Protein AF-A0A7C3Z6R9-F1 (afdb_monomer)

Secondary structure (DSSP, 8-state):
-EEEEEEEEEEEGGGTEEEE-SS-EEEEEEEETTTEEEEEEE--EEEE--------SEEEEEE--SHHHHHHHHHHHHHHTT------SS--SEEEEE-SEEEEEETTTTEEEEESS-EEEEEE-TTS-EEEEEES--EEEE---SS-EEEEEEEHHHHHHHHHHHHHHHHHT-

Structure (mmCIF, N/CA/C/O backbone):
data_AF-A0A7C3Z6R9-F1
#
_entry.id   AF-A0A7C3Z6R9-F1
#
loop_
_atom_site.group_PDB
_atom_site.id
_atom_site.type_symbol
_atom_site.label_atom_id
_atom_site.label_alt_id
_atom_site.label_comp_id
_atom_site.label_asym_id
_atom_site.label_entity_id
_atom_site.label_seq_id
_atom_site.pdbx_PDB_ins_code
_atom_site.Cartn_x
_atom_site.Cartn_y
_atom_site.Cartn_z
_atom_site.occupancy
_atom_site.B_iso_or_equiv
_atom_site.auth_seq_id
_atom_site.auth_comp_id
_atom_site.auth_asym_id
_atom_site.auth_atom_id
_atom_site.pdbx_PDB_model_num
ATOM 1 N N . MET A 1 1 ? 7.180 -10.462 -0.846 1.00 95.75 1 MET A N 1
ATOM 2 C CA . MET A 1 1 ? 8.315 -9.505 -0.914 1.00 95.75 1 MET A CA 1
ATOM 3 C C . MET A 1 1 ? 8.224 -8.525 0.250 1.00 95.75 1 MET A C 1
ATOM 5 O O . MET A 1 1 ? 7.129 -8.073 0.538 1.00 95.75 1 MET A O 1
ATOM 9 N N . HIS A 1 2 ? 9.340 -8.170 0.898 1.00 96.62 2 HIS A N 1
ATOM 10 C CA . HIS A 1 2 ? 9.357 -7.142 1.950 1.00 96.62 2 HIS A CA 1
ATOM 11 C C . HIS A 1 2 ? 10.125 -5.892 1.514 1.00 96.62 2 HIS A C 1
ATOM 13 O O . HIS A 1 2 ? 11.281 -5.987 1.086 1.00 96.62 2 HIS A O 1
ATOM 19 N N . LEU A 1 3 ? 9.478 -4.738 1.669 1.00 97.12 3 LEU A N 1
ATOM 20 C CA . LEU A 1 3 ? 10.046 -3.401 1.504 1.00 97.12 3 LEU A CA 1
ATOM 21 C C . LEU A 1 3 ? 9.990 -2.644 2.836 1.00 97.12 3 LEU A C 1
ATOM 23 O O . LEU A 1 3 ? 9.357 -3.094 3.790 1.00 97.12 3 LEU A O 1
ATOM 27 N N . THR A 1 4 ? 10.631 -1.481 2.901 1.00 97.12 4 THR A N 1
ATOM 28 C CA . THR A 1 4 ? 10.594 -0.626 4.092 1.00 97.12 4 THR A CA 1
ATOM 29 C C . THR A 1 4 ? 9.568 0.483 3.896 1.00 97.12 4 THR A C 1
ATOM 31 O O . THR A 1 4 ? 9.729 1.324 3.017 1.00 97.12 4 THR A O 1
ATOM 34 N N . CYS A 1 5 ? 8.532 0.519 4.728 1.00 97.56 5 CYS A N 1
ATOM 35 C CA . CYS A 1 5 ? 7.626 1.652 4.846 1.00 97.56 5 CYS A CA 1
ATOM 36 C C . CYS A 1 5 ? 8.209 2.653 5.843 1.00 97.56 5 CYS A C 1
ATOM 38 O O . CYS A 1 5 ? 8.260 2.389 7.042 1.00 97.56 5 CYS A O 1
ATOM 40 N N . THR A 1 6 ? 8.686 3.793 5.358 1.00 96.94 6 THR A N 1
ATOM 41 C CA . THR A 1 6 ? 9.264 4.841 6.210 1.00 96.94 6 THR A CA 1
ATOM 42 C C . THR A 1 6 ? 8.180 5.613 6.945 1.00 96.94 6 THR A C 1
ATOM 44 O O . THR A 1 6 ? 8.362 5.979 8.104 1.00 96.94 6 THR A O 1
ATOM 47 N N . ARG A 1 7 ? 7.028 5.800 6.298 1.00 95.94 7 ARG A N 1
ATOM 48 C CA . ARG A 1 7 ? 5.862 6.471 6.864 1.00 95.94 7 ARG A CA 1
ATOM 49 C C . ARG A 1 7 ? 4.595 5.732 6.473 1.00 95.94 7 ARG A C 1
ATOM 51 O O . ARG A 1 7 ? 4.334 5.550 5.296 1.00 95.94 7 ARG A O 1
ATOM 58 N N . ALA A 1 8 ? 3.776 5.389 7.443 1.00 95.88 8 ALA A N 1
ATOM 59 C CA . ALA A 1 8 ? 2.425 4.899 7.297 1.00 95.88 8 ALA A CA 1
ATOM 60 C C . ALA A 1 8 ? 1.533 5.781 8.161 1.00 95.88 8 ALA A C 1
ATOM 62 O O . ALA A 1 8 ? 1.838 6.043 9.322 1.00 95.88 8 ALA A O 1
ATOM 63 N N . GLN A 1 9 ? 0.443 6.271 7.590 1.00 95.00 9 GLN A N 1
ATOM 64 C CA . GLN A 1 9 ? -0.524 7.089 8.296 1.00 95.00 9 GLN A CA 1
ATOM 65 C C . GLN A 1 9 ? -1.914 6.789 7.759 1.00 95.00 9 GLN A C 1
ATOM 67 O O . GLN A 1 9 ? -2.115 6.803 6.547 1.00 95.00 9 GLN A O 1
ATOM 72 N N . ALA A 1 10 ? -2.875 6.584 8.651 1.00 93.62 10 ALA A N 1
ATOM 73 C CA . ALA A 1 10 ? -4.287 6.593 8.310 1.00 93.62 10 ALA A CA 1
ATOM 74 C C . ALA A 1 10 ? -5.054 7.492 9.282 1.00 93.62 10 ALA A C 1
ATOM 76 O O . ALA A 1 10 ? -4.780 7.484 10.478 1.00 93.62 10 ALA A O 1
ATOM 77 N N . ILE A 1 11 ? -5.980 8.300 8.778 1.00 92.25 11 ILE A N 1
ATOM 78 C CA . ILE A 1 11 ? -6.844 9.165 9.582 1.00 92.25 11 ILE A CA 1
ATOM 79 C C . ILE A 1 11 ? -8.286 8.795 9.259 1.00 92.25 11 ILE A C 1
ATOM 81 O O . ILE A 1 11 ? -8.704 8.861 8.104 1.00 92.25 11 ILE A O 1
ATOM 85 N N . PHE A 1 12 ? -9.048 8.451 10.295 1.00 90.69 12 PHE A N 1
ATOM 86 C CA . PHE A 1 12 ? -10.457 8.091 10.198 1.00 90.69 12 PHE A CA 1
ATOM 87 C C . PHE A 1 12 ? -11.281 9.021 11.098 1.00 90.69 12 PHE A C 1
ATOM 89 O O . PHE A 1 12 ? -11.548 8.676 12.251 1.00 90.69 12 PHE A O 1
ATOM 96 N N . PRO A 1 13 ? -11.686 10.210 10.602 1.00 87.81 13 PRO A N 1
ATOM 97 C CA . PRO A 1 13 ? -12.380 11.208 11.418 1.00 87.81 13 PRO A CA 1
ATOM 98 C C . PRO A 1 13 ? -13.707 10.705 11.992 1.00 87.81 13 PRO A C 1
ATOM 100 O O . PRO A 1 13 ? -14.020 11.001 13.139 1.00 87.81 13 PRO A O 1
ATOM 103 N N . SER A 1 14 ? -14.453 9.887 11.238 1.00 86.94 14 SER A N 1
ATOM 104 C CA . SER A 1 14 ? -15.720 9.296 11.698 1.00 86.94 14 SER A CA 1
ATOM 105 C C . SER A 1 14 ? -15.558 8.394 12.920 1.00 86.94 14 SER A C 1
ATOM 107 O O . SER A 1 14 ? -16.496 8.237 13.693 1.00 86.94 14 SER A O 1
ATOM 109 N N . GLU A 1 15 ? -14.371 7.814 13.094 1.00 88.81 15 GLU A N 1
ATOM 110 C CA . GLU A 1 15 ? -14.032 6.976 14.243 1.00 88.81 15 GLU A CA 1
ATOM 111 C C . GLU A 1 15 ? -13.253 7.751 15.315 1.00 88.81 15 GLU A C 1
ATOM 113 O O . GLU A 1 15 ? -12.983 7.205 16.380 1.00 88.81 15 GLU A O 1
ATOM 118 N N . GLY A 1 16 ? -12.872 9.005 15.042 1.00 89.94 16 GLY A N 1
ATOM 119 C CA . GLY A 1 16 ? -12.042 9.819 15.928 1.00 89.94 16 GLY A CA 1
ATOM 120 C C . GLY A 1 16 ? -10.653 9.225 16.168 1.00 89.94 16 GLY A C 1
ATOM 121 O O . GLY A 1 16 ? -10.137 9.311 17.282 1.00 89.94 16 GLY A O 1
ATOM 122 N N . LEU A 1 17 ? -10.058 8.574 15.159 1.00 91.25 17 LEU A N 1
ATOM 123 C CA . LEU A 1 17 ? -8.809 7.816 15.299 1.00 91.25 17 LEU A CA 1
ATOM 124 C C . LEU A 1 17 ? -7.793 8.144 14.203 1.00 91.25 17 LEU A C 1
ATOM 126 O O . LEU A 1 17 ? -8.134 8.434 13.052 1.00 91.25 17 LEU A O 1
ATOM 130 N N . LYS A 1 18 ? -6.520 8.016 14.567 1.00 92.25 18 LYS A N 1
ATOM 131 C CA . LYS A 1 18 ? -5.370 8.052 13.669 1.00 92.25 18 LYS A CA 1
ATOM 132 C C . LYS A 1 18 ? -4.500 6.825 13.918 1.00 92.25 18 LYS A C 1
ATOM 134 O O . LYS A 1 18 ? -4.202 6.490 15.060 1.00 92.25 18 LYS A O 1
ATOM 139 N N . LEU A 1 19 ? -4.051 6.202 12.837 1.00 93.56 19 LEU A N 1
ATOM 140 C CA . LEU A 1 19 ? -2.991 5.209 12.852 1.00 93.56 19 LEU A CA 1
ATOM 141 C C . LEU A 1 19 ? -1.723 5.802 12.266 1.00 93.56 19 LEU A C 1
ATOM 143 O O . LEU A 1 19 ? -1.785 6.552 11.288 1.00 93.56 19 LEU A O 1
ATOM 147 N N . TRP A 1 20 ? -0.576 5.464 12.841 1.00 94.44 20 TRP A N 1
ATOM 148 C CA . TRP A 1 20 ? 0.710 5.908 12.318 1.00 94.44 20 TRP A CA 1
ATOM 149 C C . TRP A 1 20 ? 1.875 5.041 12.803 1.00 94.44 20 TRP A C 1
ATOM 151 O O . TRP A 1 20 ? 1.706 4.173 13.655 1.00 94.44 20 TRP A O 1
ATOM 161 N N . ASN A 1 21 ? 3.067 5.270 12.256 1.00 94.50 21 ASN A N 1
ATOM 162 C CA . ASN A 1 21 ? 4.307 4.654 12.715 1.00 94.50 21 ASN A CA 1
ATOM 163 C C . ASN A 1 21 ? 5.326 5.715 13.155 1.00 94.50 21 ASN A C 1
ATOM 165 O O . ASN A 1 21 ? 5.541 6.709 12.466 1.00 94.50 21 ASN A O 1
ATOM 169 N N . GLU A 1 22 ? 6.001 5.474 14.276 1.00 89.50 22 GLU A N 1
ATOM 170 C CA . GLU A 1 22 ? 7.105 6.329 14.736 1.00 89.50 22 GLU A CA 1
ATOM 171 C C . GLU A 1 22 ? 8.429 5.980 14.045 1.00 89.50 22 GLU A C 1
ATOM 173 O O . GLU A 1 22 ? 9.258 6.844 13.770 1.00 89.50 22 GLU A O 1
ATOM 178 N N . LYS A 1 23 ? 8.622 4.694 13.740 1.00 94.12 23 LYS A N 1
ATOM 179 C CA . LYS A 1 23 ? 9.828 4.147 13.111 1.00 94.12 23 LYS A CA 1
ATOM 180 C C . LYS A 1 23 ? 9.462 3.407 11.829 1.00 94.12 23 LYS A C 1
ATOM 182 O O . LYS A 1 23 ? 8.328 2.934 11.727 1.00 94.12 23 LYS A O 1
ATOM 187 N N . PRO A 1 24 ? 10.391 3.264 10.866 1.00 96.00 24 PRO A N 1
ATOM 188 C CA . PRO A 1 24 ? 10.131 2.492 9.659 1.00 96.00 24 PRO A CA 1
ATOM 189 C C . PRO A 1 24 ? 9.630 1.076 9.973 1.00 96.00 24 PRO A C 1
ATOM 191 O O . PRO A 1 24 ? 10.170 0.400 10.848 1.00 96.00 24 PRO A O 1
ATOM 194 N N . LEU A 1 25 ? 8.601 0.642 9.250 1.00 96.50 25 LEU A N 1
ATOM 195 C CA . LEU A 1 25 ? 7.958 -0.662 9.393 1.00 96.50 25 LEU A CA 1
ATOM 196 C C . LEU A 1 25 ? 8.189 -1.517 8.143 1.00 96.50 25 LEU A C 1
ATOM 198 O O . LEU A 1 25 ? 8.323 -0.975 7.044 1.00 96.50 25 LEU A O 1
ATOM 202 N N . PRO A 1 26 ? 8.193 -2.853 8.259 1.00 96.50 26 PRO A N 1
ATOM 203 C CA . PRO A 1 26 ? 8.150 -3.709 7.085 1.00 96.50 26 PRO A CA 1
ATOM 204 C C . PRO A 1 26 ? 6.806 -3.546 6.358 1.00 96.50 26 PRO A C 1
ATOM 206 O O . PRO A 1 26 ? 5.738 -3.682 6.952 1.00 96.50 26 PRO A O 1
ATOM 209 N N . LEU A 1 27 ? 6.873 -3.295 5.053 1.00 97.38 27 LEU A N 1
ATOM 210 C CA . LEU A 1 27 ? 5.760 -3.416 4.119 1.00 97.38 27 LEU A CA 1
ATOM 211 C C . LEU A 1 27 ? 5.849 -4.783 3.451 1.00 97.38 27 LEU A C 1
ATOM 213 O O . LEU A 1 27 ? 6.789 -5.050 2.697 1.00 97.38 27 LEU A O 1
ATOM 217 N N . LEU A 1 28 ? 4.878 -5.647 3.716 1.00 97.12 28 LEU A N 1
ATOM 218 C CA . LEU A 1 28 ? 4.721 -6.897 2.988 1.00 97.12 28 LEU A CA 1
ATOM 219 C C . LEU A 1 28 ? 3.963 -6.623 1.687 1.00 97.12 28 LEU A C 1
ATOM 221 O O . LEU A 1 28 ? 2.888 -6.038 1.713 1.00 97.12 28 LEU A O 1
ATOM 225 N N . TRP A 1 29 ? 4.517 -7.078 0.569 1.00 96.50 29 TRP A N 1
ATOM 226 C CA . TRP A 1 29 ? 3.816 -7.235 -0.699 1.00 96.50 29 TRP A CA 1
ATOM 227 C C . TRP A 1 29 ? 3.680 -8.726 -0.991 1.00 96.50 29 TRP A C 1
ATOM 229 O O . TRP A 1 29 ? 4.694 -9.410 -1.158 1.00 96.50 29 TRP A O 1
ATOM 239 N N . ASP A 1 30 ? 2.456 -9.234 -1.026 1.00 95.75 30 ASP A N 1
ATOM 240 C CA . ASP A 1 30 ? 2.162 -10.659 -1.188 1.00 95.75 30 ASP A CA 1
ATOM 241 C C . ASP A 1 30 ? 1.067 -10.909 -2.237 1.00 95.75 30 ASP A C 1
ATOM 243 O O . ASP A 1 30 ? 0.481 -9.962 -2.768 1.00 95.75 30 ASP A O 1
ATOM 247 N N . CYS A 1 31 ? 0.803 -12.175 -2.552 1.00 93.75 31 CYS A N 1
ATOM 248 C CA . CYS A 1 31 ? -0.288 -12.619 -3.413 1.00 93.75 31 CYS A CA 1
ATOM 249 C C . CYS A 1 31 ? -1.141 -13.672 -2.694 1.00 93.75 31 CYS A C 1
ATOM 251 O O . CYS A 1 31 ? -0.669 -14.761 -2.372 1.00 93.75 31 CYS A O 1
ATOM 253 N N . HIS A 1 32 ? -2.416 -13.363 -2.468 1.00 84.19 32 HIS A N 1
ATOM 254 C CA . HIS A 1 32 ? -3.404 -14.280 -1.911 1.00 84.19 32 HIS A CA 1
ATOM 255 C C . HIS A 1 32 ? -4.226 -14.921 -3.038 1.00 84.19 32 HIS A C 1
ATOM 257 O O . HIS A 1 32 ? -4.735 -14.237 -3.926 1.00 84.19 32 HIS A O 1
ATOM 263 N N . HIS A 1 33 ? -4.404 -16.244 -2.977 1.00 69.62 33 HIS A N 1
ATOM 264 C CA . HIS A 1 33 ? -5.315 -17.004 -3.851 1.00 69.62 33 HIS A CA 1
ATOM 265 C C . HIS A 1 33 ? -5.107 -16.800 -5.367 1.00 69.62 33 HIS A C 1
ATOM 267 O O . HIS A 1 33 ? -6.037 -16.959 -6.151 1.00 69.62 33 HIS A O 1
ATOM 273 N N . GLY A 1 34 ? -3.883 -16.475 -5.787 1.00 71.19 34 GLY A N 1
ATOM 274 C CA . GLY A 1 34 ? -3.472 -16.426 -7.190 1.00 71.19 34 GLY A CA 1
ATOM 275 C C . GLY A 1 34 ? -3.634 -15.065 -7.861 1.00 71.19 34 GLY A C 1
ATOM 276 O O . GLY A 1 34 ? -2.720 -14.673 -8.577 1.00 71.19 34 GLY A O 1
ATOM 277 N N . ASP A 1 35 ? -4.720 -14.326 -7.614 1.00 87.69 35 ASP A N 1
ATOM 278 C CA . ASP A 1 35 ? -5.049 -13.119 -8.401 1.00 87.69 35 ASP A CA 1
ATOM 279 C C . ASP A 1 35 ? -5.241 -11.826 -7.599 1.00 87.69 35 ASP A C 1
ATOM 281 O O . ASP A 1 35 ? -5.342 -10.748 -8.196 1.00 87.69 35 ASP A O 1
ATOM 285 N N . ILE A 1 36 ? -5.239 -11.906 -6.266 1.00 94.62 36 ILE A N 1
ATOM 286 C CA . ILE A 1 36 ? -5.328 -10.735 -5.392 1.00 94.62 36 ILE A CA 1
ATOM 287 C C . ILE A 1 36 ? -3.973 -10.478 -4.752 1.00 94.62 36 ILE A C 1
ATOM 289 O O . ILE A 1 36 ? -3.442 -11.304 -4.015 1.00 94.62 36 ILE A O 1
ATOM 293 N N . PHE A 1 37 ? -3.427 -9.298 -5.003 1.00 97.25 37 PHE A N 1
ATOM 294 C CA . PHE A 1 37 ? -2.167 -8.851 -4.431 1.00 97.25 37 PHE A CA 1
ATOM 295 C C . PHE A 1 37 ? -2.422 -7.970 -3.223 1.00 97.25 37 PHE A C 1
ATOM 297 O O . PHE A 1 37 ? -3.374 -7.192 -3.200 1.00 97.25 37 PHE A O 1
ATOM 304 N N . VAL A 1 38 ? -1.571 -8.098 -2.215 1.00 96.44 38 VAL A N 1
ATOM 305 C CA . VAL A 1 38 ? -1.770 -7.479 -0.908 1.00 96.44 38 VAL A CA 1
ATOM 306 C C . VAL A 1 38 ? -0.555 -6.639 -0.562 1.00 96.44 38 VAL A C 1
ATOM 308 O O . VAL A 1 38 ? 0.556 -7.159 -0.553 1.00 96.44 38 VAL A O 1
ATOM 311 N N . LEU A 1 39 ? -0.762 -5.363 -0.241 1.00 97.56 39 LEU A N 1
ATOM 312 C CA . LEU A 1 39 ? 0.215 -4.553 0.481 1.00 97.56 39 LEU A CA 1
ATOM 313 C C . LEU A 1 39 ? -0.232 -4.434 1.931 1.00 97.56 39 LEU A C 1
ATOM 315 O O . LEU A 1 39 ? -1.348 -3.993 2.191 1.00 97.56 39 LEU A O 1
ATOM 319 N N . MET A 1 40 ? 0.630 -4.811 2.866 1.00 97.06 40 MET A N 1
ATOM 320 C CA . MET A 1 40 ? 0.295 -4.874 4.282 1.00 97.06 40 MET A CA 1
ATOM 321 C C . MET A 1 40 ? 1.382 -4.232 5.139 1.00 9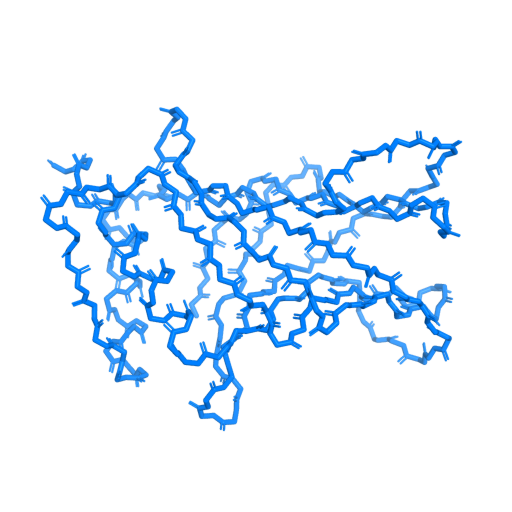7.06 40 MET A C 1
ATOM 323 O O . MET A 1 40 ? 2.562 -4.562 5.015 1.00 97.06 40 MET A O 1
ATOM 327 N N . VAL A 1 41 ? 0.964 -3.351 6.047 1.00 96.38 41 VAL A N 1
ATOM 328 C CA . VAL A 1 41 ? 1.800 -2.792 7.116 1.00 96.38 41 VAL A CA 1
ATOM 329 C C . VAL A 1 41 ? 1.190 -3.191 8.451 1.00 96.38 41 VAL A C 1
ATOM 331 O O . VAL A 1 41 ? 0.002 -2.976 8.676 1.00 96.38 41 VAL A O 1
ATOM 334 N N . LYS A 1 42 ? 2.005 -3.756 9.341 1.00 93.19 42 LYS A N 1
ATOM 335 C CA . LYS A 1 42 ? 1.610 -4.160 10.698 1.00 93.19 42 LYS A CA 1
ATOM 336 C C . LYS A 1 42 ? 2.341 -3.329 11.744 1.00 93.19 42 LYS A C 1
ATOM 338 O O . LYS A 1 42 ? 3.395 -2.772 11.453 1.00 93.19 42 LYS A O 1
ATOM 343 N N . GLY A 1 43 ? 1.823 -3.309 12.972 1.00 89.44 43 GLY A N 1
ATOM 344 C CA . GLY A 1 43 ? 2.492 -2.648 14.100 1.00 89.44 43 GLY A CA 1
ATOM 345 C C . GLY A 1 43 ? 2.312 -1.130 14.107 1.00 89.44 43 GLY A C 1
ATOM 346 O O . GLY A 1 43 ? 3.196 -0.401 14.551 1.00 89.44 43 GLY A O 1
ATOM 347 N N . LEU A 1 44 ? 1.180 -0.655 13.584 1.00 93.00 44 LEU A N 1
ATOM 348 C CA . LEU A 1 44 ? 0.802 0.754 13.646 1.00 93.00 44 LEU A CA 1
ATOM 349 C C . LEU A 1 44 ? 0.366 1.120 15.069 1.00 93.00 44 LEU A C 1
ATOM 351 O O . LEU A 1 44 ? -0.399 0.390 15.699 1.00 93.00 44 LEU A O 1
ATOM 355 N N . ALA A 1 45 ? 0.822 2.276 15.544 1.00 92.81 45 ALA A N 1
ATOM 356 C CA . ALA A 1 45 ? 0.308 2.903 16.750 1.00 92.81 45 ALA A CA 1
ATOM 357 C C . ALA A 1 45 ? -1.072 3.506 16.469 1.00 92.81 45 ALA A C 1
ATOM 359 O O . ALA A 1 45 ? -1.317 4.027 15.377 1.00 92.81 45 ALA A O 1
ATOM 360 N N . VAL A 1 46 ? -1.958 3.447 17.461 1.00 92.69 46 VAL A N 1
ATOM 361 C CA . VAL A 1 46 ? -3.325 3.971 17.388 1.00 92.69 46 VAL A CA 1
ATOM 362 C C . VAL A 1 46 ? -3.454 5.117 18.380 1.00 92.69 46 VAL A C 1
ATOM 364 O O . VAL A 1 46 ? -3.139 4.957 19.556 1.00 92.69 46 VAL A O 1
ATOM 367 N N . GLU A 1 47 ? -3.938 6.263 17.916 1.00 91.75 47 GLU A N 1
ATOM 368 C CA . GLU A 1 47 ? -4.139 7.453 18.740 1.00 91.75 47 GLU A CA 1
ATOM 369 C C . GLU A 1 47 ? -5.524 8.065 18.510 1.00 91.75 47 GLU A C 1
ATOM 371 O O . GLU A 1 47 ? -6.031 8.039 17.381 1.00 91.75 47 GLU A O 1
ATOM 376 N N . PRO A 1 48 ? -6.130 8.673 19.545 1.00 90.44 48 PRO A N 1
ATOM 377 C CA . PRO A 1 48 ? -7.293 9.530 19.369 1.00 90.44 48 PRO A CA 1
ATOM 378 C C . PRO A 1 48 ? -6.984 10.695 18.423 1.00 90.44 48 PRO A C 1
ATOM 380 O O . PRO A 1 48 ? -5.941 11.343 18.520 1.00 90.44 48 PRO A O 1
ATOM 383 N N . PHE A 1 49 ? -7.922 11.000 17.534 1.00 85.56 49 PHE A N 1
ATOM 384 C CA . PHE A 1 49 ? -7.832 12.109 16.595 1.00 85.56 49 PHE A CA 1
ATOM 385 C C . PHE A 1 49 ? -9.114 12.949 16.651 1.00 85.56 49 PHE A C 1
ATOM 387 O O . PHE A 1 49 ? -10.120 12.567 16.058 1.00 85.56 49 PHE A O 1
ATOM 394 N N . PRO A 1 50 ? -9.098 14.100 17.347 1.00 68.69 50 PRO A N 1
ATOM 395 C CA . PRO A 1 50 ? -10.293 14.921 17.554 1.00 68.69 50 PRO A CA 1
ATOM 396 C C . PRO A 1 50 ? -10.604 15.880 16.386 1.00 68.69 50 PRO A C 1
ATOM 398 O O . PRO A 1 50 ? -11.427 16.776 16.541 1.00 68.69 50 PRO A O 1
ATOM 401 N N . GLY A 1 51 ? -9.918 15.761 15.243 1.00 67.62 51 GLY A N 1
ATOM 402 C CA . GLY A 1 51 ? -10.000 16.733 14.150 1.00 67.62 51 GLY A CA 1
ATOM 403 C C . GLY A 1 51 ? -10.954 16.343 13.018 1.00 67.62 51 GLY A C 1
ATOM 404 O O . GLY A 1 51 ? -10.958 15.205 12.554 1.00 67.62 51 GLY A O 1
ATOM 405 N N . GLU A 1 52 ? -11.670 17.329 12.479 1.00 64.38 52 GLU A N 1
ATOM 406 C CA . GLU A 1 52 ? -12.348 17.249 11.179 1.00 64.38 52 GLU A CA 1
ATOM 407 C C . GLU A 1 52 ? -11.375 17.667 10.070 1.00 64.38 52 GLU A C 1
ATOM 409 O O . GLU A 1 52 ? -11.437 18.771 9.534 1.00 64.38 52 GLU A O 1
ATOM 414 N N . VAL A 1 53 ? -10.398 16.819 9.748 1.00 61.38 53 VAL A N 1
ATOM 415 C CA . VAL A 1 53 ? -9.511 17.106 8.611 1.00 61.38 53 VAL A CA 1
ATOM 416 C C . VAL A 1 53 ? -10.041 16.386 7.379 1.00 61.38 53 VAL A C 1
ATOM 418 O O . VAL A 1 53 ? -10.219 15.169 7.401 1.00 61.38 53 VAL A O 1
ATOM 421 N N . ALA A 1 54 ? -10.202 17.124 6.277 1.00 58.06 54 ALA A N 1
ATOM 422 C CA . ALA A 1 54 ? -10.379 16.593 4.922 1.00 58.06 54 ALA A CA 1
ATOM 423 C C . ALA A 1 54 ? -9.075 15.944 4.401 1.00 58.06 54 ALA A C 1
ATOM 425 O O . ALA A 1 54 ? -8.593 16.245 3.310 1.00 58.06 54 ALA A O 1
ATOM 426 N N . ALA A 1 55 ? -8.430 15.124 5.231 1.00 59.06 55 ALA A N 1
ATOM 427 C CA . ALA A 1 55 ? -7.179 14.475 4.894 1.00 59.06 55 ALA A CA 1
ATOM 428 C C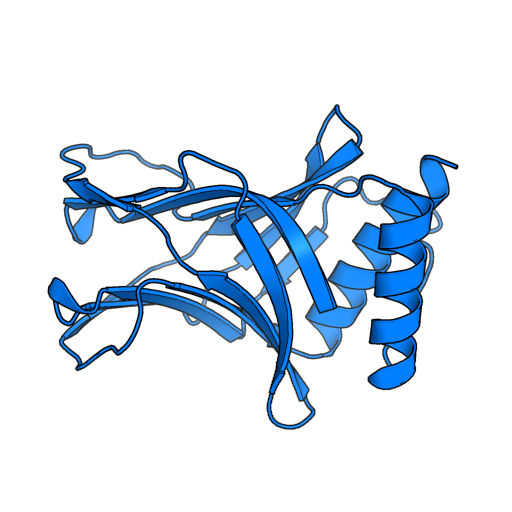 . ALA A 1 55 ? -7.446 13.331 3.916 1.00 59.06 55 ALA A C 1
ATOM 430 O O . ALA A 1 55 ? -8.475 12.658 3.987 1.00 59.06 55 ALA A O 1
ATOM 431 N N . VAL A 1 56 ? -6.474 13.072 3.040 1.00 65.88 56 VAL A N 1
ATOM 432 C CA . VAL A 1 56 ? -6.394 11.780 2.359 1.00 65.88 56 VAL A CA 1
ATOM 433 C C . VAL A 1 56 ? -6.334 10.716 3.460 1.00 65.88 56 VAL A C 1
ATOM 435 O O . VAL A 1 56 ? -5.400 10.753 4.266 1.00 65.88 56 VAL A O 1
ATOM 438 N N . PRO A 1 57 ? -7.320 9.808 3.540 1.00 77.06 57 PRO A N 1
ATOM 439 C CA . PRO A 1 57 ? -7.515 8.972 4.718 1.00 77.06 57 PRO A CA 1
ATOM 440 C C . PRO A 1 57 ? -6.358 8.008 4.957 1.00 77.06 57 PRO A C 1
ATOM 442 O O . PRO A 1 57 ? -6.202 7.551 6.081 1.00 77.06 57 PRO A O 1
ATOM 445 N N . LEU A 1 58 ? -5.525 7.714 3.953 1.00 94.19 58 LEU A N 1
ATOM 446 C CA . LEU A 1 58 ? -4.383 6.822 4.112 1.00 94.19 58 LEU A CA 1
ATOM 447 C C . LEU A 1 58 ? -3.207 7.240 3.222 1.00 94.19 58 LEU A C 1
ATOM 449 O O . LEU A 1 58 ? -3.368 7.509 2.033 1.00 94.19 58 LEU A O 1
ATOM 453 N N . THR A 1 59 ? -2.007 7.299 3.800 1.00 95.62 59 THR A N 1
ATOM 454 C CA . THR A 1 59 ? -0.745 7.552 3.094 1.00 95.62 59 THR A CA 1
ATOM 455 C C . THR A 1 59 ? 0.343 6.591 3.562 1.00 95.62 59 THR A C 1
ATOM 457 O O . THR A 1 59 ? 0.566 6.451 4.763 1.00 95.62 59 THR A O 1
ATOM 460 N N . LEU A 1 60 ? 1.050 5.975 2.614 1.00 97.50 60 LEU A N 1
ATOM 4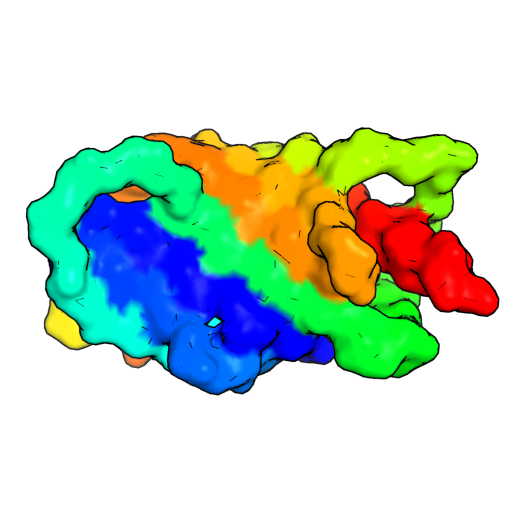61 C CA . LEU A 1 60 ? 2.270 5.204 2.838 1.00 97.50 60 LEU A CA 1
ATOM 462 C C . LEU A 1 60 ? 3.424 5.831 2.044 1.00 97.50 60 LEU A C 1
ATOM 464 O O . LEU A 1 60 ? 3.249 6.223 0.894 1.00 97.50 60 LEU A O 1
ATOM 468 N N . GLU A 1 61 ? 4.613 5.883 2.622 1.00 97.38 61 GLU A N 1
ATOM 469 C CA . GLU A 1 61 ? 5.869 6.158 1.931 1.00 97.38 61 GLU A CA 1
ATOM 470 C C . GLU A 1 61 ? 6.759 4.927 2.044 1.00 97.38 61 GLU A C 1
ATOM 472 O O . GLU A 1 61 ? 6.963 4.382 3.131 1.00 97.38 61 GLU A O 1
ATOM 477 N N . VAL A 1 62 ? 7.245 4.464 0.899 1.00 97.88 62 VAL A N 1
ATOM 478 C CA . VAL A 1 62 ? 7.989 3.219 0.748 1.00 97.88 62 VAL A CA 1
ATOM 479 C C . VAL A 1 62 ? 9.381 3.557 0.246 1.00 97.88 62 VAL A C 1
ATOM 481 O O . VAL A 1 62 ? 9.537 4.156 -0.821 1.00 97.88 62 VAL A O 1
ATOM 484 N N . SER A 1 63 ? 10.388 3.165 1.024 1.00 96.56 63 SER A N 1
ATOM 485 C CA . SER A 1 63 ? 11.785 3.279 0.628 1.00 96.56 63 SER A CA 1
ATOM 486 C C . SER A 1 63 ? 12.046 2.395 -0.579 1.00 96.56 63 SER A C 1
ATOM 488 O O . SER A 1 63 ? 11.752 1.197 -0.557 1.00 96.56 63 SER A O 1
ATOM 490 N N . LEU A 1 64 ? 12.658 2.986 -1.598 1.00 95.12 64 LEU A N 1
ATOM 491 C CA . LEU A 1 64 ? 13.181 2.261 -2.752 1.00 95.12 64 LEU A CA 1
ATOM 492 C C . LEU A 1 64 ? 14.704 2.063 -2.674 1.00 95.12 64 LEU A C 1
ATOM 494 O O . LEU A 1 64 ? 15.311 1.592 -3.626 1.00 95.12 64 LEU A O 1
ATOM 498 N N . SER A 1 65 ? 15.314 2.374 -1.527 1.00 91.88 65 SER A N 1
ATOM 499 C CA . SER A 1 65 ? 16.743 2.198 -1.254 1.00 91.88 65 SER A CA 1
ATOM 500 C C . SER A 1 65 ? 17.018 0.971 -0.362 1.00 91.88 65 SER A C 1
ATOM 502 O O . SER A 1 65 ? 16.227 0.732 0.561 1.00 91.88 65 SER A O 1
ATOM 504 N N . PRO A 1 66 ? 18.133 0.234 -0.569 1.00 93.06 66 PRO A N 1
ATOM 505 C CA . PRO A 1 66 ? 19.109 0.389 -1.660 1.00 93.06 66 PRO A CA 1
ATOM 506 C C . PRO A 1 66 ? 18.537 -0.027 -3.024 1.00 93.06 66 PRO A C 1
ATOM 508 O O . PRO A 1 66 ? 17.899 -1.074 -3.134 1.00 93.06 66 PRO A O 1
ATOM 511 N N . TYR A 1 67 ? 18.785 0.772 -4.070 1.00 91.88 67 TYR A N 1
ATOM 512 C CA . TYR A 1 67 ? 18.097 0.630 -5.363 1.00 91.88 67 TYR A CA 1
ATOM 513 C C . TYR A 1 67 ? 18.272 -0.748 -6.012 1.00 91.88 67 TYR A C 1
ATOM 515 O O . TYR A 1 67 ? 17.284 -1.351 -6.423 1.00 91.88 67 TYR A O 1
ATOM 523 N N . ASP A 1 68 ? 19.499 -1.280 -6.065 1.00 92.94 68 ASP A N 1
ATOM 524 C CA . ASP A 1 68 ? 19.772 -2.584 -6.689 1.00 92.94 68 ASP A CA 1
ATOM 525 C C . ASP A 1 68 ? 19.098 -3.749 -5.941 1.00 92.94 68 ASP A C 1
ATOM 527 O O . ASP A 1 68 ? 18.617 -4.705 -6.557 1.00 92.94 68 ASP A O 1
ATOM 531 N N . GLU A 1 69 ? 19.014 -3.663 -4.610 1.00 95.50 69 GLU A N 1
ATOM 532 C CA . GLU A 1 69 ? 18.357 -4.684 -3.791 1.00 95.50 69 GLU A CA 1
ATOM 533 C C . GLU A 1 69 ? 16.842 -4.668 -4.020 1.00 95.50 69 GLU A C 1
ATOM 535 O O . GLU A 1 69 ? 16.230 -5.713 -4.255 1.00 95.50 69 GLU A O 1
ATOM 540 N N . VAL A 1 70 ? 16.228 -3.481 -3.987 1.00 96.12 70 VAL A N 1
ATOM 541 C CA . VAL A 1 70 ? 14.785 -3.332 -4.213 1.00 96.12 70 VAL A CA 1
ATOM 542 C C . VAL A 1 70 ? 14.413 -3.730 -5.640 1.00 96.12 70 VAL A C 1
ATOM 544 O O . VAL A 1 70 ? 13.406 -4.410 -5.840 1.00 96.12 70 VAL A O 1
ATOM 547 N N . LEU A 1 71 ? 15.243 -3.381 -6.623 1.00 95.81 71 LEU A N 1
ATOM 548 C CA . LEU A 1 71 ? 15.058 -3.784 -8.014 1.00 95.81 71 LEU A CA 1
ATOM 549 C C . LEU A 1 71 ? 15.043 -5.310 -8.155 1.00 95.81 71 LEU A C 1
ATOM 551 O O . LEU A 1 71 ? 14.090 -5.861 -8.704 1.00 95.81 71 LEU A O 1
ATOM 555 N N . THR A 1 72 ? 16.034 -5.990 -7.571 1.00 96.38 72 THR A N 1
ATOM 556 C CA . THR A 1 72 ? 16.122 -7.459 -7.576 1.00 96.38 72 THR A CA 1
ATOM 557 C C . THR A 1 72 ? 14.896 -8.094 -6.912 1.00 96.38 72 THR A C 1
ATOM 559 O O . THR A 1 72 ? 14.347 -9.079 -7.412 1.00 96.38 72 THR A O 1
ATOM 562 N N . LYS A 1 73 ? 14.423 -7.518 -5.797 1.00 97.56 73 LYS A N 1
ATOM 563 C CA . LYS A 1 73 ? 13.206 -7.968 -5.103 1.00 97.56 73 LYS A CA 1
ATOM 564 C C . LYS A 1 73 ? 11.962 -7.846 -5.988 1.00 97.56 73 LYS A C 1
ATOM 566 O O . LYS A 1 73 ? 11.184 -8.799 -6.048 1.00 97.56 73 LYS A O 1
ATOM 571 N N . ILE A 1 74 ? 11.789 -6.721 -6.687 1.00 97.19 74 ILE A N 1
ATOM 572 C CA . ILE A 1 74 ? 10.661 -6.491 -7.603 1.00 97.19 74 ILE A CA 1
ATOM 573 C C . ILE A 1 74 ? 10.703 -7.464 -8.782 1.00 97.19 74 ILE A C 1
ATOM 575 O O . ILE A 1 74 ? 9.688 -8.091 -9.080 1.00 97.19 74 ILE A O 1
ATOM 579 N N . GLU A 1 75 ? 11.861 -7.632 -9.423 1.00 97.31 75 GLU A N 1
ATOM 580 C CA . GLU A 1 75 ? 12.032 -8.556 -10.552 1.00 97.31 75 GLU A CA 1
ATOM 581 C C . GLU A 1 75 ? 11.739 -10.002 -10.142 1.00 97.31 75 GLU A C 1
ATOM 583 O O . GLU A 1 75 ? 10.973 -10.695 -10.811 1.00 97.31 75 GLU A O 1
ATOM 588 N N . THR A 1 76 ? 12.276 -10.433 -8.997 1.00 97.75 76 THR A N 1
ATOM 589 C CA . THR A 1 76 ? 12.051 -11.783 -8.459 1.00 97.75 76 THR A CA 1
ATOM 590 C C . THR A 1 76 ? 10.577 -12.014 -8.136 1.00 97.75 76 THR A C 1
ATOM 592 O O . THR A 1 76 ? 10.015 -13.043 -8.510 1.00 97.75 76 THR A O 1
ATOM 595 N N . PHE A 1 77 ? 9.931 -11.056 -7.466 1.00 97.31 77 PHE A N 1
ATOM 596 C CA . PHE A 1 77 ? 8.513 -11.149 -7.121 1.00 97.31 77 PHE A CA 1
ATOM 597 C C . PHE A 1 77 ? 7.633 -11.207 -8.374 1.00 97.31 77 PHE A C 1
ATOM 599 O O . PHE A 1 77 ? 6.753 -12.061 -8.482 1.00 97.31 77 PHE A O 1
ATOM 606 N N . ALA A 1 78 ? 7.894 -10.339 -9.351 1.00 96.88 78 ALA A N 1
ATOM 607 C CA . ALA A 1 78 ? 7.138 -10.309 -10.592 1.00 96.88 78 ALA A CA 1
ATOM 608 C C . ALA A 1 78 ? 7.313 -11.595 -11.409 1.00 96.88 78 ALA A C 1
ATOM 610 O O . ALA A 1 78 ? 6.320 -12.152 -11.874 1.00 96.88 78 ALA A O 1
ATOM 611 N N . ALA A 1 79 ? 8.540 -12.114 -11.522 1.00 96.94 79 ALA A N 1
ATOM 612 C CA . ALA A 1 79 ? 8.811 -13.382 -12.194 1.00 96.94 79 ALA A CA 1
ATOM 613 C C . ALA A 1 79 ? 8.094 -14.553 -11.506 1.00 96.94 79 ALA A C 1
ATOM 615 O O . ALA A 1 79 ? 7.420 -15.337 -12.173 1.00 96.94 79 ALA A O 1
ATOM 616 N N . HIS A 1 80 ? 8.166 -14.634 -10.172 1.00 96.00 80 HIS A N 1
ATOM 617 C CA . HIS A 1 80 ? 7.516 -15.693 -9.396 1.00 96.00 80 HIS A CA 1
ATOM 618 C C . HIS A 1 80 ? 5.992 -15.721 -9.594 1.00 96.00 80 HIS A C 1
ATOM 620 O O . HIS A 1 80 ? 5.398 -16.793 -9.686 1.00 96.00 80 HIS A O 1
ATOM 626 N N . HIS A 1 81 ? 5.361 -14.552 -9.724 1.00 95.56 81 HIS A N 1
ATOM 627 C CA . HIS A 1 81 ? 3.911 -14.429 -9.892 1.00 95.56 81 HIS A CA 1
ATOM 628 C C . HIS A 1 81 ? 3.454 -14.212 -11.343 1.00 95.56 81 HIS A C 1
ATOM 630 O O . HIS A 1 81 ? 2.275 -13.919 -11.573 1.00 95.56 81 HIS A O 1
ATOM 636 N N . SER A 1 82 ? 4.355 -14.369 -12.322 1.00 94.88 82 SER A N 1
ATOM 637 C CA . SER A 1 82 ? 4.083 -14.157 -13.753 1.00 94.88 82 SER A CA 1
ATOM 638 C C . SER A 1 82 ? 3.460 -12.784 -14.055 1.00 94.88 82 SER A C 1
ATOM 640 O O . SER A 1 82 ? 2.490 -12.667 -14.804 1.00 94.88 82 SER A O 1
ATOM 642 N N . LEU A 1 83 ? 3.993 -11.729 -13.435 1.00 95.44 83 LEU A N 1
ATOM 643 C CA . LEU A 1 83 ? 3.579 -10.347 -13.662 1.00 95.44 83 LEU A CA 1
ATOM 644 C C . LEU A 1 83 ? 4.498 -9.707 -14.710 1.00 95.44 83 LEU A C 1
ATOM 646 O O . LEU A 1 83 ? 5.697 -9.576 -14.456 1.00 95.44 83 LEU A O 1
ATOM 650 N N . PRO A 1 84 ? 3.978 -9.286 -15.875 1.00 95.50 84 PRO A N 1
ATOM 651 C CA . PRO A 1 84 ? 4.809 -8.684 -16.907 1.00 95.50 84 PRO A CA 1
ATOM 652 C C . PRO A 1 84 ? 5.243 -7.278 -16.478 1.00 95.50 84 PRO A C 1
ATOM 654 O O . PRO A 1 84 ? 4.449 -6.339 -16.499 1.00 95.50 84 PRO A O 1
ATOM 657 N N . LEU A 1 85 ? 6.509 -7.124 -16.086 1.00 96.12 85 LEU A N 1
ATOM 658 C CA . LEU A 1 85 ? 7.088 -5.808 -15.822 1.00 96.12 85 LEU A CA 1
ATOM 659 C C . LEU A 1 85 ? 7.342 -5.080 -17.138 1.00 96.12 85 LEU A C 1
ATOM 661 O O . LEU A 1 85 ? 7.934 -5.635 -18.061 1.00 96.12 85 LEU A O 1
ATOM 665 N N . SER A 1 86 ? 6.906 -3.828 -17.212 1.00 94.12 86 SER A N 1
ATOM 666 C CA . SER A 1 86 ? 7.145 -2.958 -18.363 1.00 94.12 86 SER A CA 1
ATOM 667 C C . SER A 1 86 ? 7.810 -1.661 -17.924 1.00 94.12 86 SER A C 1
ATOM 669 O O . SER A 1 86 ? 7.488 -1.113 -16.868 1.00 94.12 86 SER A O 1
ATOM 671 N N . LEU A 1 87 ? 8.725 -1.156 -18.750 1.00 92.62 87 LEU A N 1
ATOM 672 C CA . LEU A 1 87 ? 9.189 0.221 -18.624 1.00 92.62 87 LEU A CA 1
ATOM 673 C C . LEU A 1 87 ? 8.145 1.157 -19.217 1.00 92.62 87 LEU A C 1
ATOM 675 O O . LEU A 1 87 ? 7.594 0.888 -20.285 1.00 92.62 87 LEU A O 1
ATOM 679 N N . TRP A 1 88 ? 7.910 2.274 -18.541 1.00 87.19 88 TRP A N 1
ATOM 680 C CA . TRP A 1 88 ? 7.141 3.370 -19.112 1.00 87.19 88 TRP A CA 1
ATOM 681 C C . TRP A 1 88 ? 8.042 4.161 -20.071 1.00 87.19 88 TRP A C 1
ATOM 683 O O . TRP A 1 88 ? 9.053 4.694 -19.619 1.00 87.19 88 TRP A O 1
ATOM 693 N N . PRO A 1 89 ? 7.704 4.278 -21.373 1.00 84.12 89 PRO A N 1
ATOM 694 C CA . PRO A 1 89 ? 8.514 5.051 -22.325 1.00 84.12 89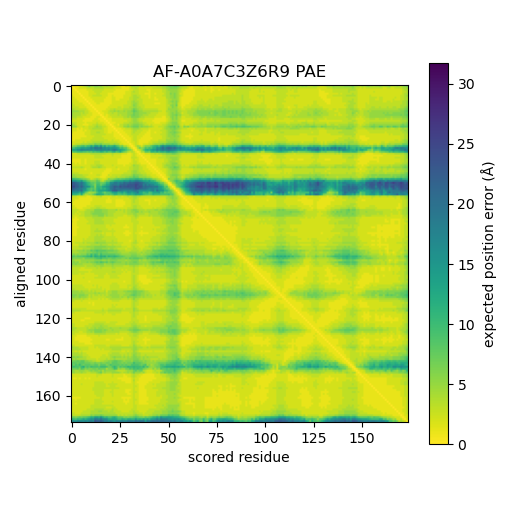 PRO A CA 1
ATOM 695 C C . PRO A 1 89 ? 8.661 6.522 -21.922 1.00 84.12 89 PRO A C 1
ATOM 697 O O . PRO A 1 89 ? 9.650 7.180 -22.226 1.00 84.12 89 PRO A O 1
ATOM 700 N N . THR A 1 90 ? 7.649 7.042 -21.234 1.00 87.19 90 THR A N 1
ATOM 701 C CA . THR A 1 90 ? 7.671 8.328 -20.547 1.00 87.19 90 THR A CA 1
ATOM 702 C C . THR A 1 90 ? 7.052 8.100 -19.182 1.00 87.19 90 THR A C 1
ATOM 704 O O . THR A 1 90 ? 5.914 7.629 -19.099 1.00 87.19 90 THR A O 1
ATOM 707 N N . PHE A 1 91 ? 7.801 8.387 -18.117 1.00 88.25 91 PHE A N 1
ATOM 708 C CA . PHE A 1 91 ? 7.318 8.159 -16.764 1.00 88.25 91 PHE A CA 1
ATOM 709 C C . PHE A 1 91 ? 6.078 9.019 -16.494 1.00 88.25 91 PHE A C 1
ATOM 711 O O . PHE A 1 91 ? 6.129 10.240 -16.660 1.00 88.25 91 PHE A O 1
ATOM 718 N N . PRO A 1 92 ? 4.948 8.421 -16.075 1.00 88.62 92 PRO A N 1
ATOM 719 C CA . PRO A 1 92 ? 3.676 9.139 -16.024 1.00 88.62 92 PRO A CA 1
ATOM 720 C C . PRO A 1 92 ? 3.588 10.145 -14.863 1.00 88.62 92 PRO A C 1
ATOM 722 O O . PRO A 1 92 ? 2.583 10.840 -14.727 1.00 88.62 92 PRO A O 1
ATOM 725 N N . GLY A 1 93 ? 4.604 10.221 -13.991 1.00 90.00 93 GLY A N 1
ATOM 726 C CA . GLY A 1 93 ? 4.652 11.082 -12.799 1.00 90.00 93 GLY A CA 1
ATOM 727 C C . GLY A 1 93 ? 3.722 10.624 -11.669 1.00 90.00 93 GLY A C 1
ATOM 728 O O . GLY A 1 93 ? 4.070 10.715 -10.490 1.00 90.00 93 GLY A O 1
ATOM 729 N N . GLN A 1 94 ? 2.564 10.070 -12.027 1.00 95.19 94 GLN A N 1
ATOM 730 C CA . GLN A 1 94 ? 1.607 9.440 -11.135 1.00 95.19 94 GLN A CA 1
ATOM 731 C C . GLN A 1 94 ? 0.936 8.232 -11.795 1.00 95.19 94 GLN A C 1
ATOM 733 O O . GLN A 1 94 ? 0.742 8.197 -13.007 1.00 95.19 94 GLN A O 1
ATOM 738 N N . LEU A 1 95 ? 0.519 7.277 -10.973 1.00 97.19 95 LEU A N 1
ATOM 739 C CA . LEU A 1 95 ? -0.346 6.164 -11.347 1.00 97.19 95 LEU A CA 1
ATOM 740 C C . LEU A 1 95 ? -1.587 6.200 -10.454 1.00 97.19 95 LEU A C 1
ATOM 742 O O . LEU A 1 95 ? -1.477 6.495 -9.264 1.00 97.19 95 LEU A O 1
ATOM 746 N N . GLN A 1 96 ? -2.758 5.908 -11.016 1.00 97.62 96 GLN A N 1
ATOM 747 C CA . GLN A 1 96 ? -3.997 5.775 -10.258 1.00 97.62 96 GLN A CA 1
ATOM 748 C C . GLN A 1 96 ? -4.680 4.465 -10.610 1.00 97.62 96 GLN A C 1
ATOM 750 O O . GLN A 1 96 ? -4.845 4.165 -11.789 1.00 97.62 96 GLN A O 1
ATOM 755 N N . ASP A 1 97 ? -5.088 3.722 -9.588 1.00 97.69 97 ASP A N 1
ATOM 756 C CA . ASP A 1 97 ? -5.728 2.424 -9.744 1.00 97.69 97 ASP A CA 1
ATOM 757 C C . ASP A 1 97 ? -6.808 2.203 -8.678 1.00 97.69 97 ASP A C 1
ATOM 759 O O . ASP A 1 97 ? -6.623 2.602 -7.523 1.00 97.69 97 ASP A O 1
ATOM 763 N N . PRO A 1 98 ? -7.937 1.562 -9.027 1.00 97.25 98 PRO A N 1
ATOM 764 C CA . PRO A 1 98 ? -8.905 1.131 -8.032 1.00 97.25 98 PRO A CA 1
ATOM 765 C C . PRO A 1 98 ? -8.304 0.030 -7.152 1.00 97.25 98 PRO A C 1
ATOM 767 O O . PRO A 1 98 ? -7.557 -0.834 -7.618 1.00 97.25 98 PRO A O 1
ATOM 770 N N . LEU A 1 99 ? -8.653 0.058 -5.870 1.00 97.50 99 LEU A N 1
ATOM 771 C CA . LEU A 1 99 ? -8.395 -1.038 -4.946 1.00 97.50 99 LEU A CA 1
ATOM 772 C C . LEU A 1 99 ? -9.600 -1.972 -4.915 1.00 97.50 99 LEU A C 1
ATOM 774 O O . LEU A 1 99 ? -10.741 -1.521 -4.953 1.00 97.50 99 LEU A O 1
ATOM 778 N N . VAL A 1 100 ? -9.334 -3.266 -4.757 1.00 96.81 100 VAL A N 1
ATOM 779 C CA . VAL A 1 100 ? -10.370 -4.249 -4.406 1.00 96.81 100 VAL A CA 1
ATOM 780 C C . VAL A 1 100 ? -10.869 -3.971 -2.990 1.00 96.81 100 VAL A C 1
ATOM 782 O O . VAL A 1 100 ? -12.060 -4.041 -2.707 1.00 96.81 100 VAL A O 1
ATOM 785 N N . LEU A 1 101 ? -9.942 -3.641 -2.088 1.00 96.88 101 LEU A N 1
ATOM 786 C CA . LEU A 1 101 ? -10.237 -3.300 -0.703 1.00 96.88 101 LEU A CA 1
ATOM 787 C C . LEU A 1 101 ? -9.074 -2.506 -0.108 1.00 96.88 101 LEU A C 1
ATOM 789 O O . LEU A 1 101 ? -7.931 -2.946 -0.167 1.00 96.88 101 LEU A O 1
ATOM 793 N N . ALA A 1 102 ? -9.363 -1.385 0.539 1.00 97.31 102 ALA A N 1
ATOM 794 C CA . ALA A 1 102 ? -8.483 -0.788 1.537 1.00 97.31 102 ALA A CA 1
ATOM 795 C C . ALA A 1 102 ? -9.068 -1.081 2.914 1.00 97.31 102 ALA A C 1
ATOM 797 O O . ALA A 1 102 ? -10.255 -0.842 3.124 1.00 97.31 102 ALA A O 1
ATOM 798 N N . ALA A 1 103 ? -8.272 -1.587 3.847 1.00 95.69 103 ALA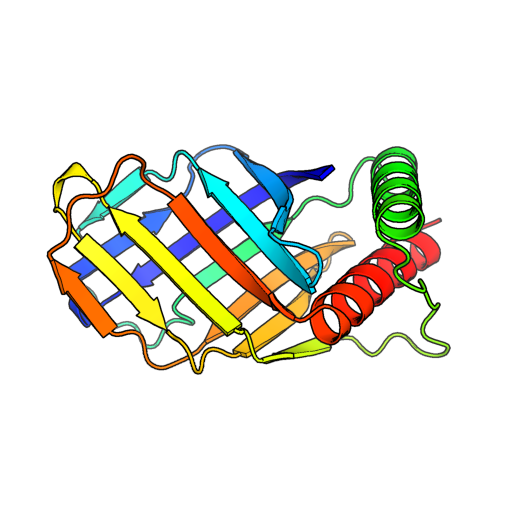 A N 1
ATOM 799 C CA . ALA A 1 103 ? -8.757 -1.955 5.165 1.00 95.69 103 ALA A CA 1
ATOM 800 C C . ALA A 1 103 ? -7.742 -1.682 6.270 1.00 95.69 103 ALA A C 1
ATOM 802 O O . ALA A 1 103 ? -6.538 -1.601 6.039 1.00 95.69 103 ALA A O 1
ATOM 803 N N . CYS A 1 104 ? -8.268 -1.559 7.480 1.00 94.81 104 CYS A N 1
ATOM 804 C CA . CYS A 1 104 ? -7.527 -1.427 8.713 1.00 94.81 104 CYS A CA 1
ATOM 805 C C . CYS A 1 104 ? -8.210 -2.265 9.793 1.00 94.81 104 CYS A C 1
ATOM 807 O O . CYS A 1 104 ? -9.421 -2.136 10.022 1.00 94.81 104 CYS A O 1
ATOM 809 N N . HIS A 1 105 ? -7.428 -3.086 10.483 1.00 94.06 105 HIS A N 1
ATOM 810 C CA . HIS A 1 105 ? -7.881 -3.851 11.637 1.00 94.06 105 HIS A CA 1
ATOM 811 C C . HIS A 1 105 ? -7.419 -3.180 12.934 1.00 94.06 105 HIS A C 1
ATOM 813 O O . HIS A 1 105 ? -6.294 -2.704 13.033 1.00 94.06 105 HIS A O 1
ATOM 819 N N . LEU A 1 106 ? -8.302 -3.126 13.933 1.00 92.12 106 LEU A N 1
ATOM 820 C CA . LEU A 1 106 ? -8.042 -2.563 15.261 1.00 92.12 106 LEU A CA 1
ATOM 821 C C . LEU A 1 106 ? -8.568 -3.545 16.328 1.00 92.12 106 LEU A C 1
ATOM 823 O O . LEU A 1 106 ? -9.743 -3.464 16.707 1.00 92.12 106 LEU A O 1
ATOM 827 N N . PRO A 1 107 ? -7.740 -4.495 16.800 1.00 87.00 107 PRO A N 1
ATOM 828 C CA . PRO A 1 107 ? -8.145 -5.565 17.718 1.00 87.00 107 PRO A CA 1
ATOM 829 C C . PRO A 1 107 ? -8.750 -5.069 19.026 1.00 87.00 107 PRO A C 1
ATOM 831 O O . PRO A 1 107 ? -9.835 -5.513 19.405 1.00 87.00 107 PRO A O 1
ATOM 834 N N . GLU A 1 108 ? -8.098 -4.108 19.683 1.00 88.31 108 GLU A N 1
ATOM 835 C CA . GLU A 1 108 ? -8.529 -3.588 20.988 1.00 88.31 108 GLU A CA 1
ATOM 836 C C . GLU A 1 108 ? -9.919 -2.946 20.915 1.00 88.31 108 GLU A C 1
ATOM 838 O O . GLU A 1 108 ? -10.763 -3.152 21.785 1.00 88.31 108 GLU A O 1
ATOM 843 N N . ALA A 1 109 ? -10.200 -2.240 19.81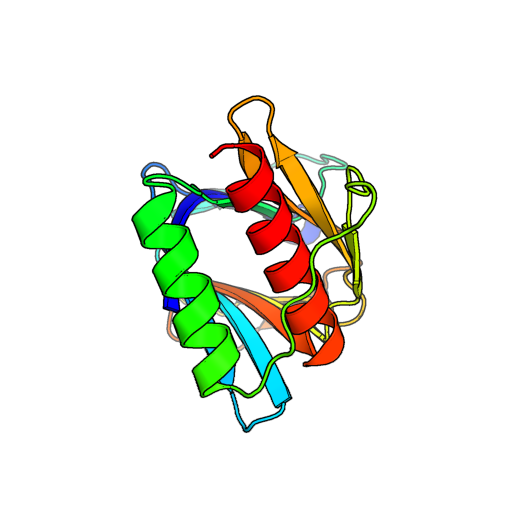7 1.00 86.62 109 ALA A N 1
ATOM 844 C CA . ALA A 1 109 ? -11.494 -1.617 19.561 1.00 86.62 109 ALA A CA 1
ATOM 845 C C . ALA A 1 109 ? -12.515 -2.565 18.903 1.00 86.62 109 ALA A C 1
ATOM 847 O O . ALA A 1 109 ? -13.660 -2.151 18.666 1.00 86.62 109 ALA A O 1
ATOM 848 N N . ARG A 1 110 ? -12.108 -3.805 18.574 1.00 91.88 110 ARG A N 1
ATOM 849 C CA . ARG A 1 110 ? -12.844 -4.763 17.728 1.00 91.88 110 ARG A CA 1
ATOM 850 C C . ARG A 1 110 ? -13.395 -4.094 16.476 1.00 91.88 110 ARG A C 1
ATOM 852 O O . ARG A 1 110 ? -14.576 -4.232 16.165 1.00 91.88 110 ARG A O 1
ATOM 859 N N . LEU A 1 111 ? -12.583 -3.263 15.835 1.00 93.31 111 LEU A N 1
ATOM 860 C CA . LEU A 1 111 ? -13.021 -2.390 14.756 1.00 93.31 111 LEU A CA 1
ATOM 861 C C . LEU A 1 111 ? -12.330 -2.797 13.457 1.00 93.31 111 LEU A C 1
ATOM 863 O O . LEU A 1 111 ? -11.122 -3.025 13.416 1.00 93.31 111 LEU A O 1
ATOM 867 N N . PHE A 1 112 ? -13.126 -2.891 12.400 1.00 95.25 112 PHE A N 1
ATOM 868 C CA . PHE A 1 112 ? -12.666 -3.080 11.035 1.00 95.25 112 PHE A CA 1
ATOM 869 C C . PHE A 1 112 ? -13.139 -1.894 10.211 1.00 95.25 112 PHE A C 1
ATOM 871 O O . PHE A 1 112 ? -14.348 -1.705 10.052 1.00 95.25 112 PHE A O 1
ATOM 878 N N . ILE A 1 113 ? -12.193 -1.093 9.730 1.00 95.19 113 ILE A N 1
ATOM 879 C CA . ILE A 1 113 ? -12.448 0.098 8.917 1.00 95.19 113 ILE A CA 1
ATOM 880 C C . ILE A 1 113 ? -12.021 -0.227 7.494 1.00 95.19 113 ILE A C 1
ATOM 882 O O . ILE A 1 113 ? -10.905 -0.693 7.288 1.00 95.19 113 ILE A O 1
ATOM 886 N N . PHE A 1 114 ? -12.891 -0.018 6.511 1.00 96.19 114 PHE A N 1
ATOM 887 C CA . PHE A 1 114 ? -12.650 -0.501 5.158 1.00 96.19 114 PHE A CA 1
ATOM 888 C C . PHE A 1 114 ? -13.334 0.325 4.071 1.00 96.19 114 PHE A C 1
ATOM 890 O O . PHE A 1 114 ? -14.310 1.030 4.321 1.00 96.19 114 PHE A O 1
ATOM 897 N N . SER A 1 115 ? -12.827 0.207 2.846 1.00 96.75 115 SER A N 1
ATOM 898 C CA . SER A 1 115 ? -13.399 0.790 1.638 1.00 96.75 115 SER A CA 1
ATOM 899 C C . SER A 1 115 ? -13.175 -0.135 0.441 1.00 96.75 115 SER A C 1
ATOM 901 O O . SER A 1 115 ? -12.039 -0.468 0.113 1.00 96.75 115 SER A O 1
ATOM 903 N N . GLU A 1 116 ? -14.262 -0.530 -0.218 1.00 96.38 116 GLU A N 1
ATOM 904 C CA . GLU A 1 116 ? -14.268 -1.360 -1.440 1.00 96.38 116 GLU A CA 1
ATOM 905 C C . GLU A 1 116 ? -14.273 -0.507 -2.720 1.00 96.38 116 GLU A C 1
ATOM 907 O O . GLU A 1 116 ? -14.247 -1.021 -3.830 1.00 96.38 116 GLU A O 1
ATOM 912 N N . THR A 1 117 ? -14.337 0.818 -2.573 1.00 95.88 117 THR A N 1
ATOM 913 C CA . THR A 1 117 ? -14.366 1.781 -3.685 1.00 95.88 117 THR A CA 1
ATOM 914 C C . THR A 1 117 ? -13.197 2.760 -3.603 1.00 95.88 117 THR A C 1
ATOM 916 O O . THR A 1 117 ? -13.264 3.859 -4.156 1.00 95.88 117 THR A O 1
ATOM 919 N N . ALA A 1 118 ? -12.167 2.424 -2.826 1.00 96.69 118 ALA A N 1
ATOM 920 C CA . ALA A 1 118 ? -11.008 3.280 -2.654 1.00 96.69 118 ALA A CA 1
ATOM 921 C C . ALA A 1 118 ? -10.127 3.275 -3.906 1.00 96.69 118 ALA A C 1
ATOM 923 O O . ALA A 1 118 ? -9.989 2.269 -4.598 1.00 96.69 118 ALA A O 1
ATOM 924 N N . VAL A 1 119 ? -9.494 4.412 -4.165 1.00 97.25 119 VAL A N 1
ATOM 925 C CA . VAL A 1 119 ? -8.540 4.603 -5.253 1.00 97.25 119 VAL A CA 1
ATOM 926 C C . VAL A 1 119 ? -7.162 4.814 -4.651 1.00 97.25 119 VAL A C 1
ATOM 928 O O . VAL A 1 119 ? -6.969 5.678 -3.791 1.00 97.25 119 VAL A O 1
ATOM 931 N N . LEU A 1 120 ? -6.202 4.030 -5.127 1.00 98.06 120 LEU A N 1
ATOM 932 C CA . LEU A 1 120 ? -4.785 4.197 -4.866 1.00 98.06 120 LEU A CA 1
ATOM 933 C C . LEU A 1 120 ? -4.202 5.188 -5.871 1.00 98.06 120 LEU A C 1
ATOM 935 O O . LEU A 1 120 ? -4.391 5.055 -7.074 1.00 98.06 120 LEU A O 1
ATOM 939 N N . THR A 1 121 ? -3.444 6.159 -5.378 1.00 98.00 121 THR A N 1
ATOM 940 C CA . THR A 1 121 ? -2.583 7.030 -6.176 1.00 98.00 121 THR A CA 1
ATOM 941 C C . THR A 1 121 ? -1.135 6.792 -5.770 1.00 98.00 121 THR A C 1
ATOM 943 O O . THR A 1 121 ? -0.785 6.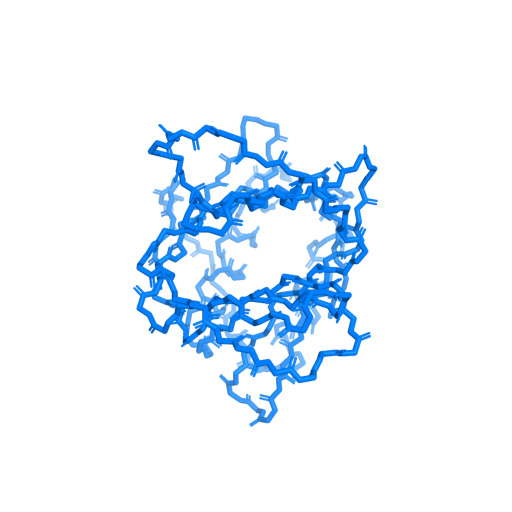963 -4.605 1.00 98.00 121 THR A O 1
ATOM 946 N N . ALA A 1 122 ? -0.293 6.420 -6.726 1.00 97.94 122 ALA A N 1
ATOM 947 C CA . ALA A 1 122 ? 1.140 6.244 -6.550 1.00 97.94 122 ALA A CA 1
ATOM 948 C C . ALA A 1 122 ? 1.903 7.392 -7.219 1.00 97.94 122 ALA A C 1
ATOM 950 O O . ALA A 1 122 ? 1.592 7.778 -8.346 1.00 97.94 122 ALA A O 1
ATOM 951 N N . ARG A 1 123 ? 2.896 7.953 -6.526 1.00 96.88 123 ARG A N 1
ATOM 952 C CA . ARG A 1 123 ? 3.763 9.033 -7.022 1.00 96.88 123 ARG A CA 1
ATOM 953 C C . ARG A 1 123 ? 5.195 8.828 -6.549 1.00 96.88 123 ARG A C 1
ATOM 955 O O . ARG A 1 123 ? 5.414 8.309 -5.456 1.00 96.88 123 ARG A O 1
ATOM 962 N N . ALA A 1 124 ? 6.159 9.280 -7.342 1.00 94.81 124 ALA A N 1
ATOM 963 C CA . ALA A 1 124 ? 7.527 9.429 -6.862 1.00 94.81 124 ALA A CA 1
ATOM 964 C C . ALA A 1 124 ? 7.601 10.589 -5.853 1.00 94.81 124 ALA A C 1
ATOM 966 O O . ALA A 1 124 ? 6.969 11.631 -6.049 1.00 94.81 124 ALA A O 1
ATOM 967 N N . THR A 1 125 ? 8.363 10.423 -4.776 1.00 92.88 125 THR A N 1
ATOM 968 C CA . THR A 1 125 ? 8.747 11.539 -3.903 1.00 92.88 125 THR A CA 1
ATOM 969 C C . THR A 1 125 ? 9.973 12.257 -4.480 1.00 92.88 125 THR A C 1
ATOM 971 O O . THR A 1 125 ? 10.687 11.673 -5.303 1.00 92.88 125 THR A O 1
ATOM 974 N N . PRO A 1 126 ? 10.266 13.503 -4.059 1.00 89.38 126 PRO A N 1
ATOM 975 C CA . PRO A 1 126 ? 11.487 14.204 -4.468 1.00 89.38 126 PRO A CA 1
ATOM 976 C C . PRO A 1 126 ? 12.773 13.404 -4.203 1.00 89.38 126 PRO A C 1
ATOM 978 O O . PRO A 1 126 ? 13.719 13.460 -4.985 1.00 89.38 126 PRO A O 1
ATOM 981 N N . GLU A 1 127 ? 12.783 12.603 -3.139 1.00 88.19 127 GLU A N 1
ATOM 982 C CA . GLU A 1 127 ? 13.901 11.753 -2.720 1.00 88.19 127 GLU A CA 1
ATOM 983 C C . GLU A 1 127 ? 14.019 10.457 -3.542 1.00 88.19 127 GLU A C 1
ATOM 985 O O . GLU A 1 127 ? 14.941 9.677 -3.324 1.00 88.19 127 GLU A O 1
ATOM 990 N N . GLY A 1 128 ? 13.108 10.210 -4.490 1.00 89.31 128 GLY A N 1
ATOM 991 C CA . GLY A 1 128 ? 13.089 8.991 -5.304 1.00 89.31 128 GLY A CA 1
ATOM 992 C C . GLY A 1 128 ? 12.416 7.791 -4.633 1.00 89.31 128 GLY A C 1
ATOM 993 O O . GLY A 1 128 ? 12.537 6.676 -5.134 1.00 89.31 128 GLY A O 1
ATOM 994 N N . ASN A 1 129 ? 11.697 8.002 -3.528 1.00 94.38 129 ASN A N 1
ATOM 995 C CA . ASN A 1 129 ? 10.873 6.973 -2.897 1.00 94.38 129 ASN A CA 1
ATOM 996 C C . ASN A 1 129 ? 9.481 6.914 -3.537 1.00 94.38 129 ASN A C 1
ATOM 998 O O . ASN A 1 129 ? 9.118 7.741 -4.375 1.00 94.38 129 ASN A O 1
ATOM 1002 N N . LEU A 1 130 ? 8.677 5.937 -3.126 1.00 97.06 130 LEU A N 1
ATOM 1003 C CA . LEU A 1 130 ? 7.296 5.791 -3.574 1.00 97.06 130 LEU A CA 1
ATOM 1004 C C . LEU A 1 130 ? 6.337 6.312 -2.501 1.00 97.06 130 LEU A C 1
ATOM 1006 O O . LEU A 1 130 ? 6.345 5.816 -1.378 1.00 97.06 130 LEU A O 1
ATOM 1010 N N . ARG A 1 131 ? 5.461 7.255 -2.852 1.00 97.81 131 ARG A N 1
ATOM 1011 C CA . ARG A 1 131 ? 4.311 7.642 -2.027 1.00 97.81 131 ARG A CA 1
ATOM 1012 C C . ARG A 1 131 ? 3.041 7.015 -2.581 1.00 97.81 131 ARG A C 1
ATOM 1014 O O . ARG A 1 131 ? 2.706 7.209 -3.747 1.00 97.81 131 ARG A O 1
ATOM 1021 N N . LEU A 1 132 ? 2.329 6.307 -1.718 1.00 98.19 132 LEU A N 1
ATOM 1022 C CA . LEU A 1 132 ? 1.014 5.734 -1.949 1.00 98.19 132 LEU A CA 1
ATOM 1023 C C . LEU A 1 132 ? -0.012 6.526 -1.143 1.00 98.19 132 LEU A C 1
ATOM 1025 O O . LEU A 1 132 ? 0.120 6.673 0.067 1.00 98.19 132 LEU A O 1
ATOM 1029 N N . SER A 1 133 ? -1.043 7.024 -1.805 1.00 97.31 133 SER A N 1
ATOM 1030 C CA . SER A 1 133 ? -2.136 7.776 -1.198 1.00 97.31 133 SER A CA 1
ATOM 1031 C C . SER A 1 133 ? -3.445 7.097 -1.555 1.00 97.31 133 SER A C 1
ATOM 1033 O O . SER A 1 133 ? -3.702 6.852 -2.729 1.00 97.31 133 SER A O 1
ATOM 1035 N N . VAL A 1 134 ? -4.269 6.784 -0.562 1.00 97.12 134 VAL A N 1
ATOM 1036 C CA . VAL A 1 134 ? -5.536 6.082 -0.766 1.00 97.12 134 VAL A CA 1
ATOM 1037 C C . VAL A 1 134 ? -6.678 6.972 -0.313 1.00 97.12 134 VAL A C 1
ATOM 1039 O O . VAL A 1 134 ? -6.691 7.457 0.818 1.00 97.12 134 VAL A O 1
ATOM 1042 N N . ALA A 1 135 ? -7.633 7.184 -1.213 1.00 94.38 135 ALA A N 1
ATOM 1043 C CA . ALA A 1 135 ? -8.821 7.989 -0.978 1.00 94.38 135 ALA A CA 1
ATOM 1044 C C . ALA A 1 135 ? -10.078 7.203 -1.349 1.00 94.38 135 ALA A C 1
ATOM 1046 O O . ALA A 1 135 ? -10.082 6.441 -2.311 1.00 94.38 135 ALA A O 1
ATOM 1047 N N . GLY A 1 136 ? -11.151 7.389 -0.588 1.00 92.88 136 GLY A N 1
ATOM 1048 C CA . GLY A 1 136 ? -12.412 6.690 -0.803 1.00 92.88 136 GLY A CA 1
ATOM 1049 C C . GLY A 1 136 ? -13.356 6.851 0.379 1.00 92.88 136 GLY A C 1
ATOM 1050 O O . GLY A 1 136 ? -12.988 7.410 1.413 1.00 92.88 136 GLY A O 1
ATOM 1051 N N . ALA A 1 137 ? -14.578 6.347 0.225 1.00 92.12 137 ALA A N 1
ATOM 1052 C CA . ALA A 1 137 ? -15.542 6.289 1.313 1.00 92.12 137 ALA A CA 1
ATOM 1053 C C . ALA A 1 137 ? -15.212 5.096 2.220 1.00 92.12 137 ALA A C 1
ATOM 1055 O O . ALA A 1 137 ? -15.422 3.944 1.832 1.00 92.12 137 ALA A O 1
ATOM 1056 N N . PHE A 1 138 ? -14.681 5.373 3.411 1.00 93.50 138 PHE A N 1
ATOM 1057 C CA . PHE A 1 138 ? -14.443 4.357 4.432 1.00 93.50 138 PHE A CA 1
ATOM 1058 C C . PHE A 1 138 ? -15.683 4.175 5.304 1.00 93.50 138 PHE A C 1
ATOM 1060 O O . PHE A 1 138 ? -16.355 5.134 5.676 1.00 93.50 138 PHE A O 1
ATOM 1067 N N . LYS A 1 139 ? -15.977 2.920 5.621 1.00 94.38 139 LYS A N 1
ATOM 1068 C CA . LYS A 1 139 ? -17.016 2.498 6.558 1.00 94.38 139 LYS A CA 1
ATOM 1069 C C . LYS A 1 139 ? -16.359 1.682 7.657 1.00 94.38 139 LYS A C 1
ATOM 1071 O O . LYS A 1 139 ? -15.261 1.161 7.471 1.00 94.38 139 LYS A O 1
ATOM 1076 N N . SER A 1 140 ? -17.043 1.521 8.777 1.00 94.56 140 SER A N 1
ATOM 1077 C CA . SER A 1 140 ? -16.560 0.699 9.876 1.00 94.56 140 SER A CA 1
ATOM 1078 C C . SER A 1 140 ? -17.605 -0.323 10.310 1.00 94.56 140 SER A C 1
ATOM 1080 O O . SER A 1 140 ? -18.808 -0.159 10.099 1.00 94.56 140 SER A O 1
ATOM 1082 N N . ARG A 1 141 ? -17.139 -1.429 10.888 1.00 94.88 141 ARG A N 1
ATOM 1083 C CA . ARG A 1 141 ? -17.988 -2.417 11.562 1.00 94.88 141 ARG A CA 1
ATOM 1084 C C . ARG A 1 141 ? -17.257 -3.042 12.740 1.00 94.88 141 ARG A C 1
ATOM 1086 O O . ARG A 1 141 ? -16.028 -3.121 12.746 1.00 94.88 141 ARG A O 1
ATOM 1093 N N . LYS A 1 142 ? -18.022 -3.523 13.722 1.00 94.56 142 LYS A N 1
ATOM 1094 C CA . LYS A 1 142 ? -17.475 -4.225 14.885 1.00 94.56 142 LYS A CA 1
ATOM 1095 C C . LYS A 1 142 ? -17.293 -5.711 14.590 1.00 94.56 142 LYS A C 1
ATOM 1097 O O . LYS A 1 142 ? -18.276 -6.410 14.360 1.00 94.56 142 LYS A O 1
ATOM 1102 N N . VAL A 1 143 ? -16.052 -6.188 14.607 1.00 91.25 143 VAL A N 1
ATOM 1103 C CA . VAL A 1 143 ? -15.688 -7.598 14.394 1.00 91.25 143 VAL A CA 1
ATOM 1104 C C . VAL A 1 143 ? -14.456 -7.963 15.232 1.00 91.25 143 VAL A C 1
ATOM 1106 O O . VAL A 1 143 ? -13.645 -7.087 15.534 1.00 91.25 143 VAL A O 1
ATOM 1109 N N . PRO A 1 144 ? -14.283 -9.236 15.628 1.00 86.50 144 PRO A N 1
ATOM 1110 C CA . PRO A 1 144 ? -13.023 -9.698 16.198 1.00 86.50 144 PRO A CA 1
ATOM 1111 C C . PRO A 1 144 ? -11.885 -9.553 15.176 1.00 86.50 144 PRO A C 1
ATOM 1113 O O . PRO A 1 144 ? -11.967 -10.111 14.084 1.00 86.50 144 PRO A O 1
ATOM 1116 N N . CYS A 1 145 ? -10.827 -8.829 15.541 1.00 83.50 145 CYS A N 1
ATOM 1117 C CA . CYS A 1 145 ? -9.600 -8.688 14.752 1.00 83.50 145 CYS A CA 1
ATOM 1118 C C . CYS A 1 145 ? -8.421 -9.244 15.560 1.00 83.50 145 CYS A C 1
ATOM 1120 O O . CYS A 1 145 ? -8.448 -9.175 16.788 1.00 83.50 145 CYS A O 1
ATOM 1122 N N . GLN A 1 146 ? -7.400 -9.786 14.893 1.00 77.56 146 GLN A N 1
ATOM 1123 C CA . GLN A 1 146 ? -6.250 -10.397 15.575 1.00 77.56 146 GLN A CA 1
ATOM 1124 C C . GLN A 1 146 ? -5.066 -9.436 15.733 1.00 77.56 146 GLN A C 1
ATOM 1126 O O . GLN A 1 146 ? -4.451 -9.412 16.793 1.00 77.56 146 GLN A O 1
ATOM 1131 N N . GLU A 1 147 ? -4.774 -8.613 14.723 1.00 79.69 147 GLU A N 1
ATOM 1132 C CA . GLU A 1 147 ? -3.625 -7.697 14.727 1.00 79.69 147 GLU A CA 1
ATOM 1133 C C . GLU A 1 147 ? -4.013 -6.300 14.224 1.00 79.69 147 GLU A C 1
ATOM 1135 O O . GLU A 1 147 ? -4.986 -6.156 13.483 1.00 79.69 147 GLU A O 1
ATOM 1140 N N . THR A 1 148 ? -3.275 -5.269 14.659 1.00 86.25 148 THR A N 1
ATOM 1141 C CA . THR A 1 148 ? -3.405 -3.917 14.101 1.00 86.25 148 THR A CA 1
ATOM 1142 C C . THR A 1 148 ? -2.605 -3.829 12.814 1.00 86.25 148 THR A C 1
ATOM 1144 O O . THR A 1 148 ? -1.369 -3.890 12.828 1.00 86.25 148 THR A O 1
ATOM 1147 N N . ASP A 1 149 ? -3.313 -3.655 11.708 1.00 90.50 149 ASP A N 1
ATOM 1148 C CA . ASP A 1 149 ? -2.719 -3.590 10.385 1.00 90.50 149 ASP A CA 1
ATOM 1149 C C . ASP A 1 149 ? -3.440 -2.598 9.472 1.00 90.50 149 ASP A C 1
ATOM 1151 O O . ASP A 1 149 ? -4.527 -2.096 9.765 1.00 90.50 149 ASP A O 1
ATOM 1155 N N . LEU A 1 150 ? -2.780 -2.318 8.356 1.00 95.25 150 LEU A N 1
ATOM 1156 C CA . LEU A 1 150 ? -3.308 -1.618 7.203 1.00 95.25 150 LEU A CA 1
ATOM 1157 C C . LEU A 1 150 ? -3.047 -2.496 5.988 1.00 95.25 150 LEU A C 1
ATOM 1159 O O . LEU A 1 150 ? -1.907 -2.897 5.748 1.00 95.25 150 LEU A O 1
ATOM 1163 N N . ILE A 1 151 ? -4.100 -2.773 5.225 1.00 95.69 151 ILE A N 1
ATOM 1164 C CA . ILE A 1 151 ? -4.083 -3.689 4.089 1.00 95.69 151 ILE A CA 1
ATOM 1165 C C . ILE A 1 151 ? -4.668 -3.007 2.855 1.00 95.69 151 ILE A C 1
ATOM 1167 O O . ILE A 1 151 ? -5.761 -2.444 2.907 1.00 95.69 151 ILE A O 1
ATOM 1171 N N . LEU A 1 152 ? -3.969 -3.107 1.727 1.00 97.62 152 LEU A N 1
ATOM 1172 C CA . LEU A 1 152 ? -4.445 -2.708 0.405 1.00 97.62 152 LEU A CA 1
ATOM 1173 C C . LEU A 1 152 ? -4.483 -3.941 -0.500 1.00 97.62 152 LEU A C 1
ATOM 1175 O O . LEU A 1 152 ? -3.444 -4.539 -0.773 1.00 97.62 152 LEU A O 1
ATOM 1179 N N . HIS A 1 153 ? -5.666 -4.305 -0.978 1.00 97.62 153 HIS A N 1
ATOM 1180 C CA . HIS A 1 153 ? -5.872 -5.364 -1.956 1.00 97.62 153 HIS A CA 1
ATOM 1181 C C . HIS A 1 153 ? -5.973 -4.776 -3.364 1.00 97.62 153 HIS A C 1
ATOM 1183 O O . HIS A 1 153 ? -6.783 -3.884 -3.627 1.00 97.62 153 HIS A O 1
ATOM 1189 N N . LEU A 1 154 ? -5.173 -5.314 -4.274 1.00 97.44 154 LEU A N 1
ATOM 1190 C CA . LEU A 1 154 ? -5.121 -4.962 -5.686 1.00 97.44 154 LEU A CA 1
ATOM 1191 C C . LEU A 1 154 ? -5.472 -6.188 -6.519 1.00 97.44 154 LEU A C 1
ATOM 1193 O O . LEU A 1 154 ? -5.038 -7.301 -6.222 1.00 97.44 154 LEU A O 1
ATOM 1197 N N . GLU A 1 155 ? -6.175 -5.972 -7.621 1.00 96.38 155 GLU A N 1
ATOM 1198 C CA . GLU A 1 155 ? -6.226 -6.977 -8.677 1.00 96.38 155 GLU A CA 1
ATOM 1199 C C . GLU A 1 155 ? -4.844 -7.139 -9.316 1.00 96.38 155 GLU A C 1
ATOM 1201 O O . GLU A 1 155 ? -4.033 -6.204 -9.339 1.00 96.38 155 GLU A O 1
ATOM 1206 N N . ARG A 1 156 ? -4.606 -8.303 -9.926 1.00 95.81 156 ARG A N 1
ATOM 1207 C CA . ARG A 1 156 ? -3.401 -8.590 -10.713 1.00 95.81 156 ARG A CA 1
ATOM 1208 C C . ARG A 1 156 ? -2.994 -7.434 -11.628 1.00 95.81 156 ARG A C 1
ATOM 1210 O O . ARG A 1 156 ? -1.848 -7.003 -11.573 1.00 95.81 156 ARG A O 1
ATOM 1217 N N . ALA A 1 157 ? -3.918 -6.902 -12.430 1.00 95.88 157 ALA A N 1
ATOM 1218 C CA . ALA A 1 157 ? -3.608 -5.844 -13.392 1.00 95.88 157 ALA A CA 1
ATOM 1219 C C . ALA A 1 157 ? -3.115 -4.550 -12.716 1.00 95.88 157 ALA A C 1
ATOM 1221 O O . ALA A 1 157 ? -2.146 -3.944 -13.179 1.00 95.88 157 ALA A O 1
ATOM 1222 N N . ALA A 1 158 ? -3.741 -4.149 -11.607 1.00 96.75 158 ALA A N 1
ATOM 1223 C CA . ALA A 1 158 ? -3.326 -2.982 -10.831 1.00 96.75 158 ALA A CA 1
ATOM 1224 C C . ALA A 1 158 ? -1.976 -3.221 -10.132 1.00 96.75 158 ALA A C 1
ATOM 1226 O O . ALA A 1 158 ? -1.097 -2.362 -10.169 1.00 96.75 158 ALA A O 1
ATOM 1227 N N . SER A 1 159 ? -1.745 -4.423 -9.591 1.00 97.19 159 SER A N 1
ATOM 1228 C CA . SER A 1 159 ? -0.440 -4.798 -9.031 1.00 97.19 159 SER A CA 1
ATOM 1229 C C . SER A 1 159 ? 0.669 -4.788 -10.087 1.00 97.19 159 SER A C 1
ATOM 1231 O O . SER A 1 159 ? 1.764 -4.297 -9.821 1.00 97.19 159 SER A O 1
ATOM 1233 N N . THR A 1 160 ? 0.407 -5.288 -11.299 1.00 97.00 160 THR A N 1
ATOM 1234 C CA . THR A 1 160 ? 1.366 -5.252 -12.413 1.00 97.00 160 THR A CA 1
ATOM 1235 C C . THR A 1 160 ? 1.730 -3.820 -12.795 1.00 97.00 160 THR A C 1
ATOM 1237 O O . THR A 1 160 ? 2.913 -3.522 -12.982 1.00 97.00 160 THR A O 1
ATOM 1240 N N . ARG A 1 161 ? 0.742 -2.918 -12.883 1.00 97.44 161 ARG A N 1
ATOM 1241 C CA . ARG A 1 161 ? 0.985 -1.495 -13.163 1.00 97.44 161 ARG A CA 1
ATOM 1242 C C . ARG A 1 161 ? 1.789 -0.830 -12.054 1.00 97.44 161 ARG A C 1
ATOM 1244 O O . ARG A 1 161 ? 2.760 -0.141 -12.362 1.00 97.44 161 ARG A O 1
ATOM 1251 N N . LEU A 1 162 ? 1.446 -1.082 -10.790 1.00 97.81 162 LEU A N 1
ATOM 1252 C CA . LEU A 1 162 ? 2.162 -0.515 -9.648 1.00 97.81 162 LEU A CA 1
ATOM 1253 C C . LEU A 1 162 ? 3.617 -0.998 -9.592 1.00 97.81 162 LEU A C 1
ATOM 1255 O O . LEU A 1 162 ? 4.522 -0.181 -9.451 1.00 97.81 162 LEU A O 1
ATOM 1259 N N . LEU A 1 163 ? 3.866 -2.297 -9.787 1.00 97.06 163 LEU A N 1
ATOM 1260 C CA . LEU A 1 163 ? 5.230 -2.830 -9.863 1.00 97.06 163 LEU A CA 1
ATOM 1261 C C . LEU A 1 163 ? 6.001 -2.256 -11.052 1.00 97.06 163 LEU A C 1
ATOM 1263 O O . LEU A 1 163 ? 7.162 -1.899 -10.892 1.00 97.06 163 LEU A O 1
ATOM 1267 N N . SER A 1 164 ? 5.371 -2.117 -12.220 1.00 97.38 164 SER A N 1
ATOM 1268 C CA . SER A 1 164 ? 5.996 -1.514 -13.409 1.00 97.38 164 SER A CA 1
ATOM 1269 C C . SER A 1 164 ? 6.340 -0.035 -13.197 1.00 97.38 164 SER A C 1
ATOM 1271 O O . SER A 1 164 ? 7.378 0.443 -13.659 1.00 97.38 164 SER A O 1
ATOM 1273 N N . PHE A 1 165 ? 5.501 0.691 -12.452 1.00 96.81 165 PHE A N 1
ATOM 1274 C CA . PHE A 1 165 ? 5.769 2.065 -12.030 1.00 96.81 165 PHE A CA 1
ATOM 1275 C C . PHE A 1 165 ? 6.989 2.128 -11.100 1.00 96.81 165 PHE A C 1
ATOM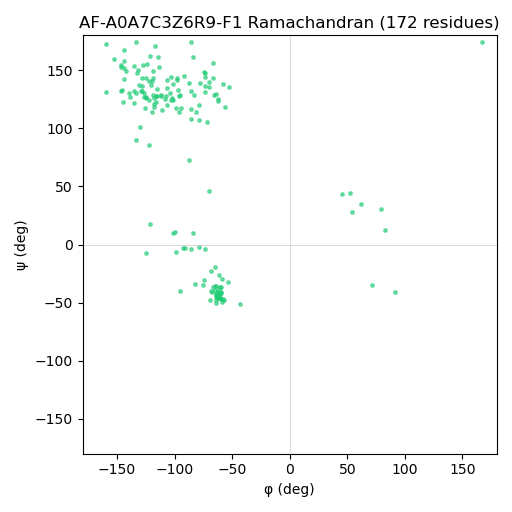 1277 O O . PHE A 1 165 ? 7.920 2.885 -11.369 1.00 96.81 165 PHE A O 1
ATOM 1284 N N . CYS A 1 166 ? 7.040 1.288 -10.059 1.00 95.88 166 CYS A N 1
ATOM 1285 C CA . CYS A 1 166 ? 8.198 1.194 -9.162 1.00 95.88 166 CYS A CA 1
ATOM 1286 C C . CYS A 1 166 ? 9.475 0.775 -9.902 1.00 95.88 166 CYS A C 1
ATOM 1288 O O . CYS A 1 166 ? 10.537 1.349 -9.682 1.00 95.88 166 CYS A O 1
ATOM 1290 N N . PHE A 1 167 ? 9.363 -0.203 -10.799 1.00 95.75 167 PHE A N 1
ATOM 1291 C CA . PHE A 1 167 ? 10.455 -0.692 -11.630 1.00 95.75 167 PHE A CA 1
ATOM 1292 C C . PHE A 1 167 ? 11.032 0.419 -12.512 1.00 95.75 167 PHE A C 1
ATOM 1294 O O . PHE A 1 167 ? 12.244 0.612 -12.540 1.00 95.75 167 PHE A O 1
ATOM 1301 N N . SER A 1 168 ? 10.171 1.194 -13.177 1.00 94.06 168 SER A N 1
ATOM 1302 C CA . SER A 1 168 ? 10.603 2.328 -14.002 1.00 94.06 168 SER A CA 1
ATOM 1303 C C . SER A 1 168 ? 11.276 3.410 -13.158 1.00 94.06 168 SER A C 1
ATOM 1305 O O . SER A 1 168 ? 12.349 3.879 -13.522 1.00 94.06 168 SER A O 1
ATOM 1307 N N . LEU A 1 169 ? 10.711 3.727 -11.987 1.00 92.69 169 LEU A N 1
ATOM 1308 C CA . LEU A 1 169 ? 11.288 4.700 -11.055 1.00 92.69 169 LEU A CA 1
ATOM 1309 C C . LEU A 1 169 ? 12.694 4.292 -10.578 1.00 92.69 169 LEU A C 1
ATOM 1311 O O . LEU A 1 169 ? 13.592 5.126 -10.518 1.00 92.69 169 LEU A O 1
ATOM 1315 N N . LEU A 1 170 ? 12.905 3.009 -10.272 1.00 92.44 170 LEU A N 1
ATOM 1316 C CA . LEU A 1 170 ? 14.219 2.476 -9.892 1.00 92.44 170 LEU A CA 1
ATOM 1317 C C . LEU A 1 170 ? 15.225 2.518 -11.045 1.00 92.44 170 LEU A C 1
ATOM 1319 O O . LEU A 1 170 ? 16.408 2.761 -10.821 1.00 92.44 170 LEU A O 1
ATOM 1323 N N . ARG A 1 171 ? 14.767 2.270 -12.276 1.00 88.56 171 ARG A N 1
ATOM 1324 C CA . ARG A 1 171 ? 15.618 2.232 -13.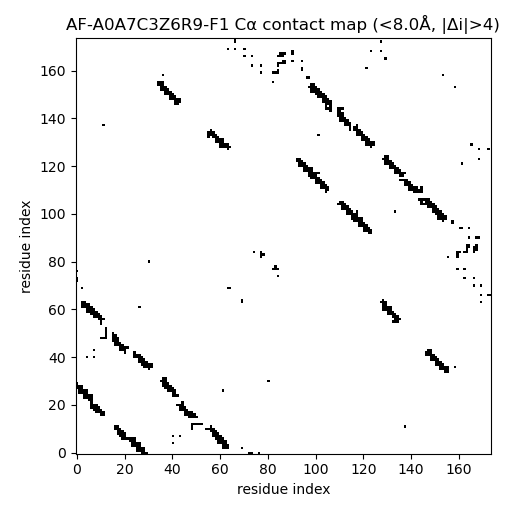471 1.00 88.56 171 ARG A CA 1
ATOM 1325 C C . ARG A 1 171 ? 16.051 3.624 -13.937 1.00 88.56 171 ARG A C 1
ATOM 1327 O O . ARG A 1 171 ? 17.156 3.733 -14.446 1.00 88.56 171 ARG A O 1
ATOM 1334 N N . GLU A 1 172 ? 15.250 4.669 -13.721 1.00 81.56 172 GLU A N 1
ATOM 1335 C CA . GLU A 1 172 ? 15.647 6.065 -13.993 1.00 81.56 172 GLU A CA 1
ATOM 1336 C C . GLU A 1 172 ? 16.735 6.593 -13.045 1.00 81.56 172 GLU A C 1
ATOM 1338 O O . GLU A 1 172 ? 17.425 7.559 -13.365 1.00 81.56 172 GLU A O 1
ATOM 1343 N N . LYS A 1 173 ? 16.866 5.999 -11.854 1.00 70.69 173 LYS A N 1
ATOM 1344 C CA . LYS A 1 173 ? 17.818 6.427 -10.815 1.00 70.69 173 LYS A CA 1
ATOM 1345 C C . LYS A 1 173 ? 19.178 5.730 -10.900 1.00 70.69 173 LYS A C 1
ATOM 1347 O O . LYS A 1 173 ? 20.047 6.038 -10.084 1.00 70.69 173 LYS A O 1
ATOM 1352 N N . ARG A 1 174 ? 19.336 4.791 -11.832 1.00 60.47 174 ARG A N 1
ATOM 1353 C CA . ARG A 1 174 ? 20.552 4.007 -12.057 1.00 60.47 174 ARG A CA 1
ATOM 1354 C C . ARG A 1 174 ? 21.381 4.623 -13.177 1.00 60.47 174 ARG A C 1
ATOM 1356 O O . ARG A 1 174 ? 22.618 4.647 -13.018 1.00 60.47 174 ARG A O 1
#

Nearest PDB structures (foldseek):
  3wvf-assembly2_B  TM=2.561E-01  e=4.635E-01  Escherichia coli UTI89
  3bs6-assembly1_A  TM=2.238E-01  e=5.481E-01  Escherichia coli
  3bs6-assembly2_B  TM=2.380E-01  e=8.106E-01  Escherichia coli
  6al2-assembly2_B  TM=1.923E-01  e=3.706E-01  Escherichia coli
  4n90-assembly3_A  TM=2.458E-01  e=6.413E+00  Homo sapiens

Foldseek 3Di:
DKFKWQWKWFADQVVQKIWIDPGIFIWDWADDPLWKIKTKTFDIDMDGHNDPDPDLRIKIWTDCPPLVVSLVVLVVVCVVSVQDADADPDQPQKDKDFFCKKWWQDQVQQKIKMDRGKMWMWGQDPVLIIMIGIHDDIDMDRHHDDGTMIMTIDGSVSVSVVSNSNNNSSVVVD

Organism: NCBI:txid60893

Solvent-accessible surface area (backbone atoms only — not comparable to full-atom values): 9157 Å² total; per-residue (Å²): 87,81,45,44,23,60,38,44,38,35,49,40,55,95,74,34,31,30,37,32,47,96,57,68,33,61,26,40,41,49,71,52,94,85,50,38,30,35,41,36,38,56,76,53,48,78,43,85,31,97,54,92,66,95,58,71,35,28,39,39,30,34,52,46,73,62,50,71,61,46,49,51,50,51,53,51,51,27,60,76,69,72,38,76,73,50,75,57,96,64,77,74,69,55,48,76,40,69,28,63,29,38,37,34,34,33,32,94,75,24,32,38,38,34,17,65,70,17,35,39,36,40,31,70,42,100,88,65,27,43,35,39,38,36,44,60,72,69,48,73,48,82,43,93,40,90,54,40,35,39,39,39,32,24,43,50,71,48,45,31,51,52,51,14,50,53,51,34,58,52,60,77,74,108

Radius of gyration: 15.83 Å; Cα contacts (8 Å, |Δi|>4): 400; chains: 1; bounding box: 38×34×43 Å

Mean predicted aligned error: 4.1 Å

pLDDT: mean 92.05, std 8.14, range [58.06, 98.19]

Sequence (174 aa):
MHLTCTRAQAIFPSEGLKLWNEKPLPLLWDCHHGDIFVLMVKGLAVEPFPGEVAAVPLTLEVSLSPYDEVLTKIETFAAHHSLPLSLWPTFPGQLQDPLVLAACHLPEARLFIFSETAVLTARATPEGNLRLSVAGAFKSRKVPCQETDLILHLERAASTRLLSFCFSLLREKR